Protein AF-A0A9W6BHJ7-F1 (afdb_monomer_lite)

pLDDT: mean 90.63, std 9.08, range [54.38, 98.56]

InterPro domains:
  IPR001965 Zinc finger, PHD-type [SM00249] (1-34)
  IPR011011 Zinc finger, FYVE/PHD-type [SSF57903] (1-38)
  IPR013083 Zinc finger, RING/FYVE/PHD-type [G3DSA:3.30.40.10] (1-48)
  IPR019787 Zinc finger, PHD-finger [PF00628] (1-33)

Sequence (133 aa):
MLLCDACGTGWHLQCLSPPLSAVPPGQWVCPECVKLRREAPVGPEMALPKAAPVLFPNAATRRRDEQAAALDGVRVKRVLYTGQGRQRAKSVVWGTVRYRGALARPHYFLVEWDEGSAEPMGITAVNRLLVTG

Structure (mmCIF, N/CA/C/O backbone):
data_AF-A0A9W6BHJ7-F1
#
_entry.id   AF-A0A9W6BHJ7-F1
#
loop_
_atom_site.group_PDB
_atom_site.id
_atom_site.type_symbol
_atom_site.label_atom_id
_atom_site.label_alt_id
_atom_site.label_comp_id
_atom_site.label_asym_id
_atom_site.label_entity_id
_atom_site.label_seq_id
_atom_site.pdbx_PDB_ins_code
_atom_site.Cartn_x
_atom_site.Cartn_y
_atom_site.Cartn_z
_atom_site.occupancy
_atom_site.B_iso_or_equiv
_atom_site.auth_seq_id
_atom_site.auth_comp_id
_atom_site.auth_asym_id
_atom_site.auth_atom_id
_atom_site.pdbx_PDB_model_num
ATOM 1 N N . MET A 1 1 ? 24.895 7.522 -37.960 1.00 79.19 1 MET A N 1
ATOM 2 C CA . MET A 1 1 ? 23.961 8.658 -37.816 1.00 79.19 1 MET A CA 1
ATOM 3 C C . MET A 1 1 ? 23.882 8.984 -36.332 1.00 79.19 1 MET A C 1
ATOM 5 O O . MET A 1 1 ? 23.790 8.053 -35.545 1.00 79.19 1 MET A O 1
ATOM 9 N N . LEU A 1 2 ? 24.028 10.252 -35.963 1.00 92.69 2 LEU A N 1
ATOM 10 C CA . LEU A 1 2 ? 24.047 10.793 -34.604 1.00 92.69 2 LEU A CA 1
ATOM 11 C C . LEU A 1 2 ? 22.764 11.602 -34.386 1.00 92.69 2 LEU A C 1
ATOM 13 O O . LEU A 1 2 ? 22.375 12.349 -35.281 1.00 92.69 2 LEU A O 1
ATOM 17 N N . LEU A 1 3 ? 22.102 11.447 -33.242 1.00 94.06 3 LEU A N 1
ATOM 18 C CA . LEU A 1 3 ? 20.880 12.187 -32.920 1.00 94.06 3 LEU A CA 1
ATOM 19 C C . LEU A 1 3 ? 21.206 13.351 -31.989 1.00 94.06 3 LEU A C 1
ATOM 21 O O . LEU A 1 3 ? 21.979 13.192 -31.053 1.00 94.06 3 LEU A O 1
ATOM 25 N N . CYS A 1 4 ? 20.616 14.514 -32.256 1.00 93.81 4 CYS A N 1
ATOM 26 C CA . CYS A 1 4 ? 20.683 15.655 -31.348 1.00 93.81 4 CYS A CA 1
ATOM 27 C C . CYS A 1 4 ? 19.795 15.408 -30.126 1.00 93.81 4 CYS A C 1
ATOM 29 O O . CYS A 1 4 ? 18.581 15.284 -30.285 1.00 93.81 4 CYS A O 1
ATOM 31 N N . ASP A 1 5 ? 20.358 15.444 -28.922 1.00 92.44 5 ASP A N 1
ATOM 32 C CA . ASP A 1 5 ? 19.594 15.218 -27.689 1.00 92.44 5 ASP A CA 1
ATOM 33 C C . ASP A 1 5 ? 18.593 16.348 -27.390 1.00 92.44 5 ASP A C 1
ATOM 35 O O . ASP A 1 5 ? 17.616 16.140 -26.681 1.00 92.44 5 ASP A O 1
ATOM 39 N N . ALA A 1 6 ? 18.777 17.537 -27.978 1.00 92.25 6 ALA A N 1
ATOM 40 C CA . ALA A 1 6 ? 17.878 18.679 -27.792 1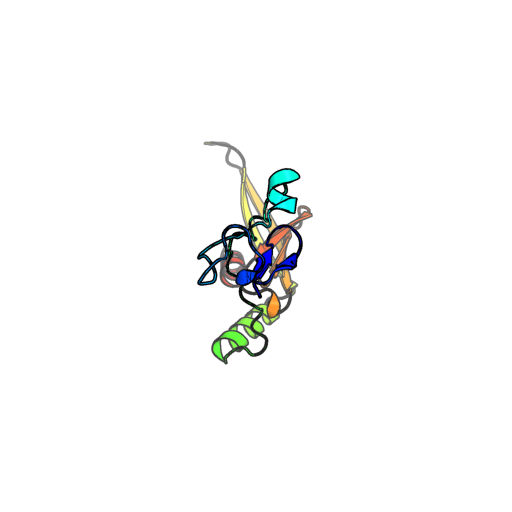.00 92.25 6 ALA A CA 1
ATOM 41 C C . ALA A 1 6 ? 16.681 18.716 -28.766 1.00 92.25 6 ALA A C 1
ATOM 43 O O . ALA A 1 6 ? 15.677 19.363 -28.477 1.00 92.25 6 ALA A O 1
ATOM 44 N N . CYS A 1 7 ? 16.772 18.096 -29.950 1.00 93.88 7 CYS A N 1
ATOM 45 C CA . CYS A 1 7 ? 15.716 18.198 -30.975 1.00 93.88 7 CYS A CA 1
ATOM 46 C C . CYS A 1 7 ? 15.419 16.909 -31.753 1.00 93.88 7 CYS A C 1
ATOM 48 O O . CYS A 1 7 ? 14.573 16.926 -32.644 1.00 93.88 7 CYS A O 1
ATOM 50 N N . GLY A 1 8 ? 16.137 15.817 -31.488 1.00 92.75 8 GLY A N 1
ATOM 51 C CA . GLY A 1 8 ? 15.963 14.524 -32.153 1.00 92.75 8 GLY A CA 1
ATOM 52 C C . GLY A 1 8 ? 16.379 14.479 -33.628 1.00 92.75 8 GLY A C 1
ATOM 53 O O . GLY A 1 8 ? 16.269 13.430 -34.257 1.00 92.75 8 GLY A O 1
ATOM 54 N N . THR A 1 9 ? 16.867 15.583 -34.211 1.00 94.38 9 THR A N 1
ATOM 55 C CA . THR A 1 9 ? 17.307 15.607 -35.617 1.00 94.38 9 THR A CA 1
ATOM 56 C C . THR A 1 9 ? 18.554 14.748 -35.797 1.00 94.38 9 THR A C 1
ATOM 58 O O . THR A 1 9 ? 19.494 14.841 -35.005 1.00 94.38 9 THR A O 1
ATOM 61 N N . GLY A 1 10 ? 18.575 13.941 -36.857 1.00 94.25 10 GLY A N 1
ATOM 62 C CA . GLY A 1 10 ? 19.702 13.078 -37.182 1.00 94.25 10 GLY A CA 1
ATOM 63 C C . GLY A 1 10 ? 20.743 13.724 -38.092 1.00 94.25 10 GLY A C 1
ATOM 64 O O . GLY A 1 10 ? 20.411 14.433 -39.036 1.00 94.25 10 GLY A O 1
ATOM 65 N N . TRP A 1 11 ? 22.009 13.436 -37.810 1.00 94.44 11 TRP A N 1
ATOM 66 C CA . TRP A 1 11 ? 23.179 13.969 -38.499 1.00 94.44 11 TRP A CA 1
ATOM 67 C C . TRP A 1 11 ? 24.129 12.834 -38.886 1.00 94.44 11 TRP A C 1
ATOM 69 O O . TRP A 1 11 ? 24.371 11.906 -38.112 1.00 94.44 11 TRP A O 1
ATOM 79 N N . HIS A 1 12 ? 24.709 12.878 -40.081 1.00 95.38 12 HIS A N 1
ATOM 80 C CA . HIS A 1 12 ? 25.838 12.004 -40.398 1.00 95.38 12 HIS A CA 1
ATOM 81 C C . HIS A 1 12 ? 27.110 12.568 -39.763 1.00 95.38 12 HIS A C 1
ATOM 83 O O . HIS A 1 12 ? 27.358 13.766 -39.846 1.00 95.38 12 HIS A O 1
ATOM 89 N N . LEU A 1 13 ? 27.942 11.699 -39.187 1.00 92.88 13 LEU A N 1
ATOM 90 C CA . LEU A 1 13 ? 29.212 12.085 -38.560 1.00 92.88 13 LEU A CA 1
ATOM 91 C C . LEU A 1 13 ? 30.137 12.827 -39.545 1.00 92.88 13 LEU A C 1
ATOM 93 O O . LEU A 1 13 ? 30.785 13.800 -39.177 1.00 92.88 13 LEU A O 1
ATOM 97 N N . GLN A 1 14 ? 30.132 12.403 -40.813 1.00 94.25 14 GLN A N 1
ATOM 98 C CA . GLN A 1 14 ? 30.940 12.981 -41.892 1.00 94.25 14 GLN A CA 1
ATOM 99 C C . GLN A 1 14 ? 30.421 14.330 -42.412 1.00 94.25 14 GLN A C 1
ATOM 101 O O . GLN A 1 14 ? 31.184 15.078 -43.010 1.00 94.25 14 GLN A O 1
ATOM 106 N N . CYS A 1 15 ? 29.139 14.645 -42.198 1.00 93.06 15 CYS A N 1
ATOM 107 C CA . CYS A 1 15 ? 28.540 15.913 -42.628 1.00 93.06 15 CYS A CA 1
ATOM 108 C C . CYS A 1 15 ? 28.716 17.034 -41.590 1.00 93.06 15 CYS A C 1
ATOM 110 O O . CYS A 1 15 ? 28.277 18.158 -41.825 1.00 93.06 15 CYS A O 1
ATOM 112 N N . LEU A 1 16 ? 29.308 16.733 -40.431 1.00 91.12 16 LEU A N 1
ATOM 113 C CA . LEU A 1 16 ? 29.639 17.724 -39.412 1.00 91.12 16 LEU A CA 1
ATOM 114 C C . LEU A 1 16 ? 30.905 18.494 -39.808 1.00 91.12 16 LEU A C 1
ATOM 116 O O . LEU A 1 16 ? 31.731 18.003 -40.572 1.00 91.12 16 LEU A O 1
ATOM 120 N N . SER A 1 17 ? 31.060 19.706 -39.276 1.00 88.88 17 SER A N 1
ATOM 121 C CA . SER A 1 17 ? 32.253 20.533 -39.467 1.00 88.88 17 SER A CA 1
ATOM 122 C C . SER A 1 17 ? 32.817 20.928 -38.098 1.00 88.88 17 SER A C 1
ATOM 124 O O . SER A 1 17 ? 32.228 21.796 -37.447 1.00 88.88 17 SER A O 1
ATOM 126 N N . PRO A 1 18 ? 33.930 20.323 -37.644 1.00 91.00 18 PRO A N 1
ATOM 127 C CA . PRO A 1 18 ? 34.700 19.275 -38.324 1.00 91.00 18 PRO A CA 1
ATOM 128 C C . PRO A 1 18 ? 33.966 17.914 -38.374 1.00 91.00 18 PRO A C 1
ATOM 130 O O . PRO A 1 18 ? 33.130 17.644 -37.504 1.00 91.00 18 PRO A O 1
ATOM 133 N N . PRO A 1 19 ? 34.281 17.042 -39.353 1.00 92.50 19 PRO A N 1
ATOM 134 C CA . PRO A 1 19 ? 33.754 15.680 -39.397 1.00 92.50 19 PRO A CA 1
ATOM 135 C C . PRO A 1 19 ? 34.163 14.879 -38.159 1.00 92.50 19 PRO A C 1
ATOM 137 O O . PRO A 1 19 ? 35.314 14.938 -37.724 1.00 92.50 19 PRO A O 1
ATOM 140 N N . LEU A 1 20 ? 33.238 14.092 -37.609 1.00 92.31 20 LEU A N 1
ATOM 141 C CA . LEU A 1 20 ? 33.519 13.202 -36.482 1.00 92.31 20 LEU A CA 1
ATOM 142 C C . LEU A 1 20 ? 33.906 11.802 -36.974 1.00 92.31 20 LEU A C 1
ATOM 144 O O . LEU A 1 20 ? 33.293 11.260 -37.893 1.00 92.31 20 LEU A O 1
ATOM 148 N N . SER A 1 21 ? 34.901 11.191 -36.330 1.00 92.88 21 SER A N 1
ATOM 149 C CA . SER A 1 21 ? 35.334 9.813 -36.610 1.00 92.88 21 SER A CA 1
ATOM 150 C C . SER A 1 21 ? 34.526 8.758 -35.846 1.00 92.88 21 SER A C 1
ATOM 152 O O . SER A 1 21 ? 34.450 7.612 -36.280 1.00 92.88 21 SER A O 1
ATOM 154 N N . ALA A 1 22 ? 33.900 9.140 -34.730 1.00 92.69 22 ALA A N 1
ATOM 155 C CA . ALA A 1 22 ? 33.079 8.274 -33.890 1.00 92.69 22 ALA A CA 1
ATOM 156 C C . ALA A 1 22 ? 31.980 9.078 -33.174 1.00 92.69 22 ALA A C 1
ATOM 158 O O . ALA A 1 22 ? 32.018 10.309 -33.132 1.00 92.69 22 ALA A O 1
ATOM 159 N N . VAL A 1 23 ? 30.995 8.374 -32.610 1.00 91.50 23 VAL A N 1
ATOM 160 C CA . VAL A 1 23 ? 29.957 8.976 -31.758 1.00 91.50 23 VAL A CA 1
ATOM 161 C C . VAL A 1 23 ? 30.601 9.476 -30.454 1.00 91.50 23 VAL A C 1
ATOM 163 O O . VAL A 1 23 ? 31.284 8.686 -29.799 1.00 91.50 23 VAL A O 1
ATOM 166 N N . PRO A 1 24 ? 30.421 10.756 -30.068 1.00 89.50 24 PRO A N 1
ATOM 167 C CA . PRO A 1 24 ? 30.974 11.279 -28.821 1.00 89.50 24 PRO A CA 1
ATOM 168 C C . PRO A 1 24 ? 30.274 10.654 -27.600 1.00 89.50 24 PRO A C 1
ATOM 170 O O . PRO A 1 24 ? 29.083 10.350 -27.675 1.00 89.50 24 PRO A O 1
ATOM 173 N N . PRO A 1 25 ? 30.982 10.454 -26.474 1.00 86.06 25 PRO A N 1
ATOM 174 C CA . PRO A 1 25 ? 30.356 10.009 -25.235 1.00 86.06 25 PRO A CA 1
ATOM 175 C C . PRO A 1 25 ? 29.511 11.130 -24.615 1.00 86.06 25 PRO A C 1
ATOM 177 O O . PRO A 1 25 ? 29.857 12.307 -24.710 1.00 86.06 25 PRO A O 1
ATOM 180 N N . GLY A 1 26 ? 28.447 10.754 -23.907 1.00 87.00 26 GLY A N 1
ATOM 181 C CA . GLY A 1 26 ? 27.565 11.704 -23.228 1.00 87.00 26 GLY A CA 1
ATOM 182 C C . GLY A 1 26 ? 26.564 12.375 -24.167 1.00 87.00 26 GLY A C 1
ATOM 183 O O . GLY A 1 26 ? 26.231 11.833 -25.219 1.00 87.00 26 GLY A O 1
ATOM 184 N N . GLN A 1 27 ? 26.054 13.534 -23.745 1.00 89.62 27 GLN A N 1
ATOM 185 C CA . GLN A 1 27 ? 25.063 14.281 -24.514 1.00 89.62 27 GLN A CA 1
ATOM 186 C C . GLN A 1 27 ? 25.708 15.026 -25.686 1.00 89.62 27 GLN A C 1
ATOM 188 O O . GLN A 1 27 ? 26.771 15.636 -25.548 1.00 89.62 27 GLN A O 1
ATOM 193 N N . TRP A 1 28 ? 25.026 15.034 -26.826 1.00 92.50 28 TRP A N 1
ATOM 194 C CA . TRP A 1 28 ? 25.417 15.773 -28.014 1.00 92.50 28 TRP A CA 1
ATOM 195 C C . TRP A 1 28 ? 24.281 16.657 -28.532 1.00 92.50 28 TRP A C 1
ATOM 197 O O . TRP A 1 28 ? 23.139 16.235 -28.714 1.00 92.50 28 TRP A O 1
ATOM 207 N N . VAL A 1 29 ? 24.622 17.910 -28.830 1.00 93.75 29 VAL A N 1
ATOM 208 C CA . VAL A 1 29 ? 23.694 18.927 -29.329 1.00 93.75 29 VAL A CA 1
ATOM 209 C C . VAL A 1 29 ? 24.171 19.403 -30.699 1.00 93.75 29 VAL A C 1
ATOM 211 O O . VAL A 1 29 ? 25.342 19.734 -30.880 1.00 93.75 29 VAL A O 1
ATOM 214 N N . CYS A 1 30 ? 23.270 19.435 -31.684 1.00 94.06 30 CYS A N 1
ATOM 215 C CA . CYS A 1 30 ? 23.628 19.810 -33.050 1.00 94.06 30 CYS A CA 1
ATOM 216 C C . CYS A 1 30 ? 24.004 21.299 -33.173 1.00 94.06 30 CYS A C 1
ATOM 218 O O . CYS A 1 30 ? 23.545 22.114 -32.366 1.00 94.06 30 CYS A O 1
ATOM 220 N N . PRO A 1 31 ? 24.765 21.695 -34.216 1.00 92.81 31 PRO A N 1
ATOM 221 C CA . PRO A 1 31 ? 25.197 23.084 -34.402 1.00 92.81 31 PRO A CA 1
ATOM 222 C C . PRO A 1 31 ? 24.047 24.100 -34.408 1.00 92.81 31 PRO A C 1
ATOM 224 O O . PRO A 1 31 ? 24.192 25.200 -33.883 1.00 92.81 31 PRO A O 1
ATOM 227 N N . GLU A 1 32 ? 22.888 23.725 -34.956 1.00 94.12 32 GLU A N 1
ATOM 228 C CA . GLU A 1 32 ? 21.692 24.575 -34.953 1.00 94.12 32 GLU A CA 1
ATOM 229 C C . GLU A 1 32 ? 21.126 24.770 -33.541 1.00 94.12 32 GLU A C 1
ATOM 231 O O . GLU A 1 32 ? 20.818 25.892 -33.145 1.00 94.12 32 GLU A O 1
ATOM 236 N N . CYS A 1 33 ? 21.053 23.710 -32.733 1.00 94.56 33 CYS A N 1
ATOM 237 C CA . CYS A 1 33 ? 20.634 23.830 -31.339 1.00 94.56 33 CYS A CA 1
ATOM 238 C C . CYS A 1 33 ? 21.647 24.616 -30.494 1.00 94.56 33 CYS A C 1
ATOM 240 O O . CYS A 1 33 ? 21.219 25.392 -29.645 1.00 94.56 33 CYS A O 1
ATOM 242 N N . VAL A 1 34 ? 22.954 24.504 -30.764 1.00 91.88 34 VAL A N 1
ATOM 243 C CA . VAL A 1 34 ? 23.983 25.333 -30.106 1.00 91.88 34 VAL A CA 1
ATOM 244 C C . VAL A 1 34 ? 23.771 26.820 -30.419 1.00 91.88 34 VAL A C 1
ATOM 246 O O . VAL A 1 34 ? 23.742 27.636 -29.498 1.00 91.88 34 VAL A O 1
ATOM 249 N N . LYS A 1 35 ? 23.546 27.184 -31.692 1.00 93.88 35 LYS A N 1
ATOM 250 C CA . LYS A 1 35 ? 23.235 28.573 -32.097 1.00 93.88 35 LYS A CA 1
ATOM 251 C C . LYS A 1 35 ? 21.966 29.098 -31.426 1.00 93.88 35 LYS A C 1
ATOM 253 O O . LYS A 1 35 ? 21.929 30.239 -30.976 1.00 93.88 35 LYS A O 1
ATOM 258 N N . LEU A 1 36 ? 20.939 28.253 -31.352 1.00 94.12 36 LEU A N 1
ATOM 259 C CA . LEU A 1 36 ? 19.644 28.575 -30.751 1.00 94.12 36 LEU A CA 1
ATOM 260 C C . LEU A 1 36 ? 19.628 28.445 -29.219 1.00 94.12 36 LEU A C 1
ATOM 262 O O . LEU A 1 36 ? 18.569 28.635 -28.625 1.00 94.12 36 LEU A O 1
ATOM 266 N N . ARG A 1 37 ? 20.762 28.112 -28.583 1.00 91.06 37 ARG A N 1
ATOM 267 C CA . ARG A 1 37 ? 20.882 27.846 -27.137 1.00 91.06 37 ARG A CA 1
ATOM 268 C C . ARG A 1 37 ? 19.825 26.867 -26.611 1.00 91.06 37 ARG A C 1
ATOM 270 O O . ARG A 1 37 ? 19.240 27.069 -25.553 1.00 91.06 37 ARG A O 1
ATOM 277 N N . ARG A 1 38 ? 19.562 25.808 -27.375 1.00 90.75 38 ARG A N 1
ATOM 278 C CA . ARG A 1 38 ? 18.710 24.697 -26.947 1.00 90.75 38 ARG A CA 1
ATOM 279 C C . ARG A 1 38 ? 19.563 23.681 -26.210 1.00 90.75 38 ARG A C 1
ATOM 281 O O . ARG A 1 38 ? 20.531 23.168 -26.766 1.00 90.75 38 ARG A O 1
ATOM 288 N N . GLU A 1 39 ? 19.174 23.382 -24.984 1.00 85.38 39 GLU A N 1
ATOM 289 C CA . GLU A 1 39 ? 19.834 22.386 -24.151 1.00 85.38 39 GLU A CA 1
ATOM 290 C C . GLU A 1 39 ? 19.179 21.018 -24.348 1.00 85.38 39 GLU A C 1
ATOM 292 O O . GLU A 1 39 ? 17.985 20.915 -24.648 1.00 85.38 39 GLU A O 1
ATOM 297 N N . ALA A 1 40 ? 19.972 19.959 -24.204 1.00 80.38 40 ALA A N 1
ATOM 298 C CA . ALA A 1 40 ? 19.418 18.623 -24.074 1.00 80.38 40 ALA A CA 1
ATOM 299 C C . ALA A 1 40 ? 18.605 18.568 -22.770 1.00 80.38 40 ALA A C 1
ATOM 301 O O . ALA A 1 40 ? 19.081 19.068 -21.746 1.00 80.38 40 ALA A O 1
ATOM 302 N N . PRO A 1 41 ? 17.401 17.973 -22.763 1.00 78.06 41 PRO A N 1
ATOM 303 C CA . PRO A 1 41 ? 16.700 17.749 -21.516 1.00 78.06 41 PRO A CA 1
ATOM 304 C C . PRO A 1 41 ? 17.602 16.906 -20.614 1.00 78.06 41 PRO A C 1
ATOM 306 O O . PRO A 1 41 ? 18.115 15.859 -21.021 1.00 78.06 41 PRO A O 1
ATOM 309 N N . VAL A 1 42 ? 17.808 17.364 -19.380 1.00 74.69 42 VAL A N 1
ATOM 310 C CA . VAL A 1 42 ? 18.367 16.505 -18.341 1.00 74.69 42 VAL A CA 1
ATOM 311 C C . VAL A 1 42 ? 17.340 15.397 -18.171 1.00 74.69 42 VAL A C 1
ATOM 313 O O . VAL A 1 42 ? 16.211 15.654 -17.745 1.00 74.69 42 VAL A O 1
ATOM 316 N N . GLY A 1 43 ? 17.685 14.188 -18.625 1.00 65.94 43 GLY A N 1
ATOM 317 C CA . GLY A 1 43 ? 16.821 13.029 -18.445 1.00 65.94 43 GLY A CA 1
ATOM 318 C C . GLY A 1 43 ? 16.421 12.941 -16.973 1.00 65.94 43 GLY A C 1
ATOM 319 O O . GLY A 1 43 ? 17.200 13.385 -16.122 1.00 65.94 43 GLY A O 1
ATOM 320 N N . PRO A 1 44 ? 15.220 12.424 -16.653 1.00 68.31 44 PRO A N 1
ATOM 321 C CA . PRO A 1 44 ? 14.858 12.240 -15.260 1.00 68.31 44 PRO A CA 1
ATOM 322 C C . PRO A 1 44 ? 16.013 11.512 -14.582 1.00 68.31 44 PRO A C 1
ATOM 324 O O . PRO A 1 44 ? 16.500 10.504 -15.107 1.00 68.31 44 PRO A O 1
ATOM 327 N N . GLU A 1 45 ? 16.480 12.066 -13.459 1.00 66.12 45 GLU A N 1
ATOM 328 C CA . GLU A 1 45 ? 17.376 11.353 -12.558 1.00 66.12 45 GLU A CA 1
ATOM 329 C C . GLU A 1 45 ? 16.834 9.932 -12.458 1.00 66.12 45 GLU A C 1
ATOM 331 O O . GLU A 1 45 ? 15.619 9.762 -12.314 1.00 66.12 45 GLU A O 1
ATOM 336 N N . MET A 1 46 ? 17.697 8.937 -12.675 1.00 59.81 46 MET A N 1
ATOM 337 C CA . MET A 1 46 ? 17.317 7.536 -12.832 1.00 59.81 46 MET A CA 1
ATOM 338 C C . MET A 1 46 ? 16.814 6.991 -11.489 1.00 59.81 46 MET A C 1
ATOM 340 O O . MET A 1 46 ? 17.454 6.174 -10.833 1.00 59.81 46 MET A O 1
ATOM 344 N N . ALA A 1 47 ? 15.669 7.496 -11.042 1.00 67.75 47 ALA A N 1
ATOM 345 C CA . ALA A 1 47 ? 14.955 7.050 -9.880 1.00 67.75 47 ALA A CA 1
ATOM 346 C C . ALA A 1 47 ? 14.525 5.630 -10.199 1.00 67.75 47 ALA A C 1
ATOM 348 O O . ALA A 1 47 ? 13.863 5.385 -11.215 1.00 67.75 47 ALA A O 1
ATOM 349 N N . LEU A 1 48 ? 14.924 4.687 -9.343 1.00 62.44 48 LEU A N 1
ATOM 350 C CA . LEU A 1 48 ? 14.417 3.333 -9.461 1.00 62.44 48 LEU A CA 1
ATOM 351 C C . LEU A 1 48 ? 12.887 3.417 -9.540 1.00 62.44 48 LEU A C 1
ATOM 353 O O . LEU A 1 48 ? 12.271 4.073 -8.687 1.00 62.44 48 LEU A O 1
ATOM 357 N N . PRO A 1 49 ? 12.259 2.782 -10.545 1.00 71.12 49 PRO A N 1
ATOM 358 C CA . PRO A 1 49 ? 10.812 2.722 -10.582 1.00 71.12 49 PRO A CA 1
ATOM 359 C C . PRO A 1 49 ? 10.333 2.126 -9.259 1.00 71.12 49 PRO A C 1
ATOM 361 O O . PRO A 1 49 ? 10.930 1.174 -8.743 1.00 71.12 49 PRO A O 1
ATOM 364 N N . LYS A 1 50 ? 9.261 2.697 -8.689 1.00 71.38 50 LYS A N 1
ATOM 365 C CA . LYS A 1 50 ? 8.596 2.091 -7.529 1.00 71.38 50 LYS A CA 1
ATOM 366 C C . LYS A 1 50 ? 8.360 0.622 -7.867 1.00 71.38 50 LYS A C 1
ATOM 368 O O . LYS A 1 50 ? 7.828 0.333 -8.939 1.00 71.38 50 LYS A O 1
ATOM 373 N N . ALA A 1 51 ? 8.805 -0.276 -6.987 1.00 76.12 51 ALA A N 1
ATOM 374 C CA . ALA A 1 51 ? 8.716 -1.709 -7.232 1.00 76.12 51 ALA A CA 1
ATOM 375 C C . ALA A 1 51 ? 7.295 -2.065 -7.685 1.00 76.12 51 ALA A C 1
ATOM 377 O O . ALA A 1 51 ? 6.317 -1.676 -7.039 1.00 76.12 51 ALA A O 1
ATOM 378 N N . ALA A 1 52 ? 7.194 -2.753 -8.822 1.00 78.62 52 ALA A N 1
ATOM 379 C CA . ALA A 1 52 ? 5.905 -3.127 -9.375 1.00 78.62 52 ALA A CA 1
ATOM 380 C C . ALA A 1 52 ? 5.115 -3.969 -8.353 1.00 78.62 52 ALA A C 1
ATOM 382 O O . ALA A 1 52 ? 5.714 -4.752 -7.604 1.00 78.62 52 ALA A O 1
ATOM 383 N N . PRO A 1 53 ? 3.777 -3.849 -8.310 1.00 81.31 53 PRO A N 1
ATOM 384 C CA . PRO A 1 53 ? 2.961 -4.693 -7.450 1.00 81.31 53 PRO A CA 1
ATOM 385 C C . PRO A 1 53 ? 3.198 -6.182 -7.741 1.00 81.31 53 PRO A C 1
ATOM 387 O O . PRO A 1 53 ? 3.141 -6.623 -8.888 1.00 81.31 53 PRO A O 1
ATOM 390 N N . VAL A 1 54 ? 3.430 -6.981 -6.697 1.00 87.25 54 VAL A N 1
ATOM 391 C CA . VAL A 1 54 ? 3.616 -8.435 -6.836 1.00 87.25 54 VAL A CA 1
ATOM 392 C C . VAL A 1 54 ? 2.261 -9.105 -7.085 1.00 87.25 54 VAL A C 1
ATOM 394 O O . VAL A 1 54 ? 1.532 -9.400 -6.135 1.00 87.25 54 VAL A O 1
ATOM 397 N N . LEU A 1 55 ? 1.914 -9.336 -8.353 1.00 89.25 55 LEU A N 1
ATOM 398 C CA . LEU A 1 55 ? 0.636 -9.950 -8.751 1.00 89.25 55 LEU A CA 1
ATOM 399 C C . LEU A 1 55 ? 0.534 -11.428 -8.352 1.00 89.25 55 LEU A C 1
ATOM 401 O O . LEU A 1 55 ? -0.535 -11.892 -7.969 1.00 89.25 55 LEU A O 1
ATOM 405 N N . PHE A 1 56 ? 1.659 -12.147 -8.384 1.00 92.88 56 PHE A N 1
ATOM 406 C CA . PHE A 1 56 ? 1.745 -13.570 -8.049 1.00 92.88 56 PHE A CA 1
ATOM 407 C C . PHE A 1 56 ? 2.574 -13.767 -6.769 1.00 92.88 56 PHE A C 1
ATOM 409 O O . PHE A 1 56 ? 3.774 -14.039 -6.834 1.00 92.88 56 PHE A O 1
ATOM 416 N N . PRO A 1 57 ? 1.977 -13.572 -5.579 1.00 92.56 57 PRO A N 1
ATOM 417 C CA . PRO A 1 57 ? 2.680 -13.722 -4.311 1.00 92.56 57 PRO A CA 1
ATOM 418 C C . PRO A 1 57 ? 3.086 -15.172 -4.044 1.00 92.56 57 PRO A C 1
ATOM 420 O O . PRO A 1 57 ? 2.365 -16.110 -4.383 1.00 92.56 57 PRO A O 1
ATOM 423 N N . ASN A 1 58 ? 4.207 -15.359 -3.344 1.00 96.31 58 ASN A N 1
ATOM 424 C CA . ASN A 1 58 ? 4.572 -16.657 -2.773 1.00 96.31 58 ASN A CA 1
ATOM 425 C C . ASN A 1 58 ? 3.616 -17.067 -1.631 1.00 96.31 58 ASN A C 1
ATOM 427 O O . ASN A 1 58 ? 2.808 -16.269 -1.154 1.00 96.31 58 ASN A O 1
ATOM 431 N N . ALA A 1 59 ? 3.727 -18.313 -1.158 1.00 97.50 59 ALA A N 1
ATOM 432 C CA . ALA A 1 59 ? 2.845 -18.848 -0.116 1.00 97.50 59 ALA A CA 1
ATOM 433 C C . ALA A 1 59 ? 2.867 -18.028 1.188 1.00 97.50 59 ALA A C 1
ATOM 435 O O . ALA A 1 59 ? 1.817 -17.775 1.769 1.00 97.50 59 ALA A O 1
ATOM 436 N N . ALA A 1 60 ? 4.043 -17.567 1.628 1.00 96.56 60 ALA A N 1
ATOM 437 C CA . ALA A 1 60 ? 4.165 -16.742 2.831 1.00 96.56 60 ALA A CA 1
ATOM 438 C C . ALA A 1 60 ? 3.444 -15.392 2.689 1.00 96.56 60 ALA A C 1
ATOM 440 O O . ALA A 1 60 ? 2.840 -14.905 3.641 1.00 96.56 60 ALA A O 1
ATOM 441 N N . THR A 1 61 ? 3.486 -14.791 1.499 1.00 95.69 61 THR A N 1
ATOM 442 C CA . THR A 1 61 ? 2.794 -13.528 1.229 1.00 95.69 61 THR A CA 1
ATOM 443 C C . THR A 1 61 ? 1.288 -13.736 1.140 1.00 95.69 61 THR A C 1
ATOM 445 O O . THR A 1 61 ? 0.575 -12.981 1.784 1.00 95.69 61 THR A O 1
ATOM 448 N N . ARG A 1 62 ? 0.813 -14.809 0.491 1.00 96.31 62 ARG A N 1
ATOM 449 C CA . ARG A 1 62 ? -0.620 -15.162 0.481 1.00 96.31 62 ARG A CA 1
ATOM 450 C C . ARG A 1 62 ? -1.190 -15.330 1.888 1.00 96.31 62 ARG A C 1
ATOM 452 O O . ARG A 1 62 ? -2.213 -14.738 2.193 1.00 96.31 62 ARG A O 1
ATOM 459 N N . ARG A 1 63 ? -0.473 -16.026 2.778 1.00 96.81 63 ARG A N 1
ATOM 460 C CA . ARG A 1 63 ? -0.876 -16.162 4.191 1.00 96.81 63 ARG A CA 1
ATOM 461 C C . ARG A 1 63 ? -1.003 -14.811 4.900 1.00 96.81 63 ARG A C 1
ATOM 463 O O . ARG A 1 63 ? -1.905 -14.626 5.707 1.00 96.81 63 ARG A O 1
ATOM 470 N N . ARG A 1 64 ? -0.106 -13.859 4.611 1.00 96.31 64 ARG A N 1
ATOM 471 C CA . ARG A 1 64 ? -0.213 -12.491 5.147 1.00 96.31 64 ARG A CA 1
ATOM 472 C C . ARG A 1 64 ? -1.389 -11.731 4.541 1.00 96.31 64 ARG A C 1
ATOM 474 O O . ARG A 1 64 ? -2.059 -11.017 5.274 1.00 96.31 64 ARG A O 1
ATOM 481 N N . ASP A 1 65 ? -1.631 -11.880 3.242 1.00 96.94 65 ASP A N 1
ATOM 482 C CA . ASP A 1 65 ? -2.760 -11.252 2.554 1.00 96.94 65 ASP A CA 1
ATOM 483 C C . ASP A 1 65 ? -4.098 -11.756 3.141 1.00 96.94 65 ASP A C 1
ATOM 485 O O . ASP A 1 65 ? -4.975 -10.948 3.440 1.00 96.94 65 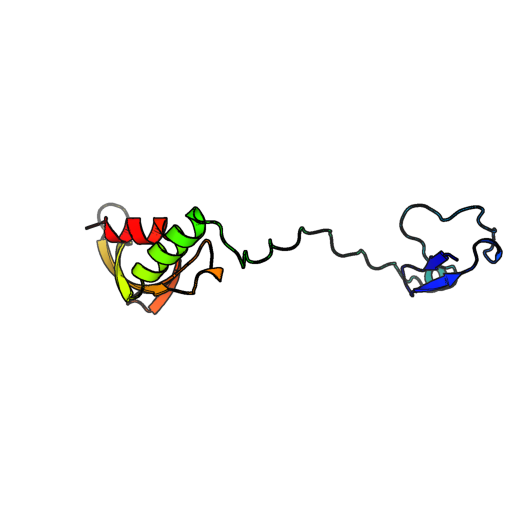ASP A O 1
ATOM 489 N N . GLU A 1 66 ? -4.217 -13.066 3.390 1.00 97.38 66 GLU A N 1
ATOM 490 C CA . GLU A 1 66 ? -5.360 -13.717 4.056 1.00 97.38 66 GLU A CA 1
ATOM 491 C C . GLU A 1 66 ? -5.518 -13.256 5.511 1.00 97.38 66 GLU A C 1
ATOM 493 O O . GLU A 1 66 ? -6.614 -12.881 5.925 1.00 97.38 66 GLU A O 1
ATOM 498 N N . GLN A 1 67 ? -4.420 -13.217 6.279 1.00 97.31 67 GLN A N 1
ATOM 499 C CA . GLN A 1 67 ? -4.426 -12.670 7.639 1.00 97.31 67 GLN A CA 1
ATOM 500 C C . GLN A 1 67 ? -4.911 -11.217 7.647 1.00 97.31 67 GLN A C 1
ATOM 502 O O . GLN A 1 67 ? -5.650 -10.826 8.546 1.00 97.31 67 GLN A O 1
ATOM 507 N N . ALA A 1 68 ? -4.494 -10.411 6.667 1.00 97.81 68 ALA A N 1
ATOM 508 C CA . ALA A 1 68 ? -4.936 -9.032 6.571 1.00 97.81 68 ALA A CA 1
ATOM 509 C C . ALA A 1 68 ? -6.431 -8.939 6.251 1.00 97.81 68 ALA A C 1
ATOM 511 O O . ALA A 1 68 ? -7.142 -8.201 6.923 1.00 97.81 68 ALA A O 1
ATOM 512 N N . ALA A 1 69 ? -6.917 -9.712 5.278 1.00 98.00 69 ALA A N 1
ATOM 513 C CA . ALA A 1 69 ? -8.335 -9.738 4.929 1.00 98.00 69 ALA A CA 1
ATOM 514 C C . ALA A 1 69 ? -9.220 -10.138 6.125 1.00 98.00 69 ALA A C 1
ATOM 516 O O . ALA A 1 69 ? -10.278 -9.552 6.326 1.00 98.00 69 ALA A O 1
ATOM 517 N N . ALA A 1 70 ? -8.759 -11.071 6.965 1.00 97.81 70 ALA A N 1
ATOM 518 C CA . ALA A 1 70 ? -9.477 -11.503 8.165 1.00 97.81 70 ALA A CA 1
ATOM 519 C C . ALA A 1 70 ? -9.608 -10.420 9.258 1.00 97.81 70 ALA A C 1
ATOM 521 O O . ALA A 1 70 ? -10.397 -10.586 10.184 1.00 97.81 70 ALA A O 1
ATOM 522 N N . LEU A 1 71 ? -8.837 -9.330 9.176 1.00 97.81 71 LEU A N 1
ATOM 523 C CA . LEU A 1 71 ? -8.910 -8.198 10.108 1.00 97.81 71 LEU A CA 1
ATOM 524 C C . LEU A 1 71 ? -9.858 -7.085 9.631 1.00 97.81 71 LEU A C 1
ATOM 526 O O . LEU A 1 71 ? -10.004 -6.082 10.332 1.00 97.81 71 LEU A O 1
ATOM 530 N N . ASP A 1 72 ? -10.487 -7.223 8.459 1.00 98.38 72 ASP A N 1
ATOM 531 C CA . ASP A 1 72 ? -11.443 -6.231 7.966 1.00 98.38 72 ASP A CA 1
ATOM 532 C 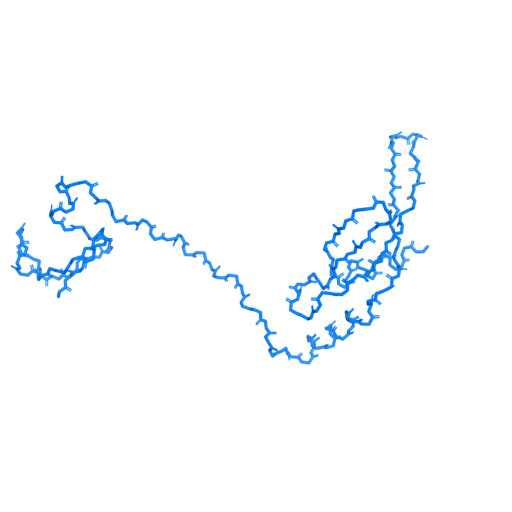C . ASP A 1 72 ? -12.654 -6.089 8.899 1.00 98.38 72 ASP A C 1
ATOM 534 O O . ASP A 1 72 ? -13.192 -7.067 9.417 1.00 98.38 72 ASP A O 1
ATOM 538 N N . GLY A 1 73 ? -13.068 -4.848 9.147 1.00 97.75 73 GLY A N 1
ATOM 539 C CA . GLY A 1 73 ? -14.188 -4.514 10.025 1.00 97.75 73 GLY A CA 1
ATOM 540 C C . GLY A 1 73 ? -13.902 -4.641 11.525 1.00 97.75 73 GLY A C 1
ATOM 541 O O . GLY A 1 73 ? -14.740 -4.244 12.337 1.00 97.75 73 GLY A O 1
ATOM 542 N N . VAL A 1 74 ? -12.729 -5.139 11.926 1.00 97.75 74 VAL A N 1
ATOM 543 C CA . VAL A 1 74 ? -12.357 -5.239 13.342 1.00 97.75 74 VAL A CA 1
ATOM 544 C C . VAL A 1 74 ? -12.226 -3.841 13.954 1.00 97.75 74 VAL A C 1
ATOM 546 O O . VAL A 1 74 ? -11.661 -2.925 13.350 1.00 97.75 74 VAL A O 1
ATOM 549 N N . ARG A 1 75 ? -12.722 -3.677 15.188 1.00 97.56 75 ARG A N 1
ATOM 550 C CA . ARG A 1 75 ? -12.536 -2.448 15.966 1.00 97.56 75 ARG A CA 1
ATOM 551 C C . ARG A 1 75 ? -11.227 -2.474 16.746 1.00 97.56 75 ARG A C 1
ATOM 553 O O . ARG A 1 75 ? -10.920 -3.438 17.441 1.00 97.56 75 ARG A O 1
ATOM 560 N N . VAL A 1 76 ? -10.492 -1.374 16.674 1.00 97.19 76 VAL A N 1
ATOM 561 C CA . VAL A 1 76 ? -9.235 -1.144 17.393 1.00 97.19 76 VAL A CA 1
ATOM 562 C C . VAL A 1 76 ? -9.352 0.085 18.283 1.00 97.19 76 VAL A C 1
ATOM 564 O O . VAL A 1 76 ? -10.163 0.969 18.013 1.00 97.19 76 VAL A O 1
ATOM 567 N N . LYS A 1 77 ? -8.533 0.170 19.334 1.00 95.44 77 LYS A N 1
ATOM 568 C CA . LYS A 1 77 ? -8.454 1.361 20.188 1.00 95.44 77 LYS A CA 1
ATOM 569 C C . LYS A 1 77 ? -7.028 1.885 20.279 1.00 95.44 77 LYS A C 1
ATOM 571 O O . LYS A 1 77 ? -6.084 1.104 20.388 1.00 95.44 77 LYS A O 1
ATOM 576 N N . ARG A 1 78 ? -6.878 3.209 20.293 1.00 94.38 78 ARG A N 1
ATOM 577 C CA . ARG A 1 78 ? -5.634 3.893 20.660 1.00 94.38 78 ARG A CA 1
ATOM 578 C C . ARG A 1 78 ? -5.838 4.721 21.916 1.00 94.38 78 ARG A C 1
ATOM 580 O O . ARG A 1 78 ? -6.887 5.329 22.114 1.00 94.38 78 ARG A O 1
ATOM 587 N N . VAL A 1 79 ? -4.819 4.739 22.765 1.00 92.06 79 VAL A N 1
ATOM 588 C CA . VAL A 1 79 ? -4.780 5.594 23.951 1.00 92.06 79 VAL A CA 1
ATOM 589 C C . VAL A 1 79 ? -3.981 6.839 23.606 1.00 92.06 79 VAL A C 1
ATOM 591 O O . VAL A 1 79 ? -2.807 6.743 23.249 1.00 92.06 79 VAL A O 1
ATOM 594 N N . LEU A 1 80 ? -4.609 7.998 23.742 1.00 88.12 80 LEU A N 1
ATOM 595 C CA . LEU A 1 80 ? -3.962 9.291 23.616 1.00 88.12 80 LEU A CA 1
ATOM 596 C C . LEU A 1 80 ? -3.775 9.894 25.005 1.00 88.12 80 LEU A C 1
ATOM 598 O O . LEU A 1 80 ? -4.559 9.666 25.929 1.00 88.12 80 LEU A O 1
ATOM 602 N N . TYR A 1 81 ? -2.708 10.667 25.147 1.00 87.88 81 TYR A N 1
ATOM 603 C CA . TYR A 1 81 ? -2.442 11.420 26.358 1.00 87.88 81 TYR A CA 1
ATOM 604 C C . TYR A 1 81 ? -2.336 12.893 25.997 1.00 87.88 81 TYR A C 1
ATOM 606 O O . TYR A 1 81 ? -1.414 13.279 25.280 1.00 87.88 81 TYR A O 1
ATOM 614 N N . THR A 1 82 ? -3.263 13.701 26.493 1.00 85.50 82 THR A N 1
ATOM 615 C CA . THR A 1 82 ? -3.310 15.144 26.247 1.00 85.50 82 THR A CA 1
ATOM 616 C C . THR A 1 82 ? -2.917 15.903 27.516 1.00 85.50 82 THR A C 1
ATOM 618 O O . THR A 1 82 ? -3.165 15.441 28.627 1.00 85.50 82 THR A O 1
ATOM 621 N N . GLY A 1 83 ? -2.259 17.055 27.371 1.00 84.44 83 GLY A N 1
ATOM 622 C CA . GLY A 1 83 ? -1.753 17.851 28.500 1.00 84.44 83 GLY A CA 1
ATOM 623 C C . GLY A 1 83 ? -0.324 17.499 28.945 1.00 84.44 83 GLY A C 1
ATOM 624 O O . GLY A 1 83 ? 0.297 16.562 28.441 1.00 84.44 83 GLY A O 1
ATOM 625 N N . GLN A 1 84 ? 0.219 18.281 29.884 1.00 78.69 84 GLN A N 1
ATOM 626 C CA . GLN A 1 84 ? 1.599 18.164 30.379 1.00 78.69 84 GLN A CA 1
ATOM 627 C C . GLN A 1 84 ? 1.657 17.947 31.900 1.00 78.69 84 GLN A C 1
ATOM 629 O O . GLN A 1 84 ? 0.814 18.426 32.659 1.00 78.69 84 GLN A O 1
ATOM 634 N N . GLY A 1 85 ? 2.686 17.225 32.359 1.00 77.50 85 GLY A N 1
ATOM 635 C CA . GLY A 1 85 ? 2.959 17.013 33.784 1.00 77.50 85 GLY A CA 1
ATOM 636 C C . GLY A 1 85 ? 1.804 16.333 34.528 1.00 77.50 85 GLY A C 1
ATOM 637 O O . GLY A 1 85 ? 1.322 15.279 34.119 1.00 77.50 85 GLY A O 1
ATOM 638 N N . ARG A 1 86 ? 1.357 16.939 35.636 1.00 75.44 86 ARG A N 1
ATOM 639 C CA . ARG A 1 86 ? 0.256 16.430 36.477 1.00 75.44 86 ARG A CA 1
ATOM 640 C C . ARG A 1 86 ? -1.130 16.524 35.821 1.00 75.44 86 ARG A C 1
ATOM 642 O O . ARG A 1 86 ? -2.044 15.861 36.291 1.00 75.44 86 ARG A O 1
ATOM 649 N N . GLN A 1 87 ? -1.289 17.299 34.744 1.00 78.31 87 GLN A N 1
ATOM 650 C CA . GLN A 1 87 ? -2.560 17.483 34.023 1.00 78.31 87 GLN A CA 1
ATOM 651 C C . GLN A 1 87 ? -2.675 16.583 32.780 1.00 78.31 87 GLN A C 1
ATOM 653 O O . GLN A 1 87 ? -3.352 16.924 31.814 1.00 78.31 87 GLN A O 1
ATOM 658 N N . ARG A 1 88 ? -1.983 15.437 32.768 1.00 81.31 88 ARG A N 1
ATOM 659 C CA . ARG A 1 88 ? -2.021 14.493 31.648 1.00 81.31 88 ARG A CA 1
ATOM 660 C C . ARG A 1 88 ? -3.338 13.710 31.665 1.00 81.31 88 ARG A C 1
ATOM 662 O O . ARG A 1 88 ? -3.492 12.766 32.437 1.00 81.31 88 ARG A O 1
ATOM 669 N N . ALA A 1 89 ? -4.279 14.093 30.813 1.00 85.44 89 ALA A N 1
ATOM 670 C CA . ALA A 1 89 ? -5.534 13.384 30.620 1.00 85.44 89 ALA A CA 1
ATOM 671 C C . ALA A 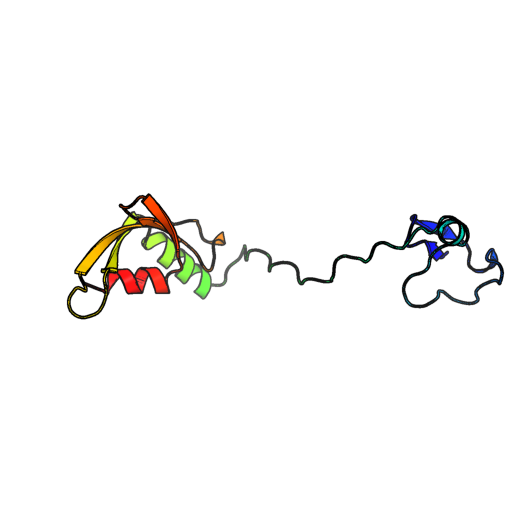1 89 ? -5.331 12.195 29.671 1.00 85.44 89 ALA A C 1
ATOM 673 O O . ALA A 1 89 ? -4.642 12.301 28.657 1.00 85.44 89 ALA A O 1
ATOM 674 N N . LYS A 1 90 ? -5.925 11.048 30.009 1.00 89.88 90 LYS A N 1
ATOM 675 C CA . LYS A 1 90 ? -5.949 9.850 29.163 1.00 89.88 90 LYS A CA 1
ATOM 676 C C . LYS A 1 90 ? -7.268 9.827 28.396 1.00 89.88 90 LYS A C 1
ATOM 678 O O . LYS A 1 90 ? -8.322 9.778 29.023 1.00 89.88 90 LYS A O 1
ATOM 683 N N . SER A 1 91 ? -7.215 9.806 27.070 1.00 89.12 91 SER A N 1
ATOM 684 C CA . SER A 1 91 ? -8.382 9.583 26.214 1.00 89.12 91 SER A CA 1
ATOM 685 C C . SER A 1 91 ? -8.212 8.299 25.406 1.00 89.12 91 SER A C 1
ATOM 687 O O . SER A 1 91 ? -7.100 7.890 25.070 1.00 89.12 91 SER A O 1
ATOM 689 N N . VAL A 1 92 ? -9.322 7.612 25.142 1.00 93.50 92 VAL A N 1
ATOM 690 C CA . VAL A 1 92 ? -9.351 6.402 24.317 1.00 93.50 92 VAL A CA 1
ATOM 691 C C . VAL A 1 92 ? -10.155 6.718 23.074 1.00 93.50 92 VAL A C 1
ATOM 693 O O . VAL A 1 92 ? -11.287 7.181 23.175 1.00 93.50 92 VAL A O 1
ATOM 696 N N . VAL A 1 93 ? -9.561 6.452 21.921 1.00 94.69 93 VAL A N 1
ATOM 697 C CA . VAL A 1 93 ? -10.188 6.651 20.620 1.00 94.69 93 VAL A CA 1
ATOM 698 C C . VAL A 1 93 ? -10.341 5.293 19.967 1.00 94.69 93 VAL A C 1
ATOM 700 O O . VAL A 1 93 ? -9.374 4.533 19.873 1.00 94.69 93 VAL A O 1
ATOM 703 N N . TRP A 1 94 ? -11.553 4.993 19.522 1.00 97.00 94 TRP A N 1
ATOM 704 C CA . TRP A 1 94 ? -11.840 3.790 18.759 1.00 97.00 94 TRP A CA 1
ATOM 705 C C . TRP A 1 94 ? -11.741 4.052 17.261 1.00 97.00 94 TRP A C 1
ATOM 707 O O . TRP A 1 94 ? -11.956 5.169 16.800 1.00 97.00 94 TRP A O 1
ATOM 717 N N . GLY A 1 95 ? -11.410 3.012 16.508 1.00 97.50 95 GLY A N 1
ATOM 718 C CA . GLY A 1 95 ? -11.408 3.034 15.055 1.00 97.50 95 GLY A CA 1
ATOM 719 C C . GLY A 1 95 ? -11.806 1.689 14.468 1.00 97.50 95 GLY A C 1
ATOM 720 O O . GLY A 1 95 ? -11.845 0.675 15.170 1.00 97.50 95 GLY A O 1
ATOM 721 N N . THR A 1 96 ? -12.118 1.694 13.179 1.00 98.50 96 THR A N 1
ATOM 722 C CA . THR A 1 96 ? -12.511 0.524 12.392 1.00 98.50 96 THR A CA 1
ATOM 723 C C . THR A 1 96 ? -11.457 0.260 11.328 1.00 98.50 96 THR A C 1
ATOM 725 O O . THR A 1 96 ? -11.062 1.156 10.584 1.00 98.50 96 THR A O 1
ATOM 728 N N . VAL A 1 97 ? -10.982 -0.978 11.254 1.00 98.56 97 VAL A N 1
ATOM 729 C CA . VAL A 1 97 ? -10.001 -1.404 10.256 1.00 98.56 97 VAL A CA 1
ATOM 730 C C . VAL A 1 97 ? -10.709 -1.626 8.916 1.00 98.56 97 VAL A C 1
ATOM 732 O O . VAL A 1 97 ? -11.634 -2.431 8.851 1.00 98.56 97 VAL A O 1
ATOM 735 N N . ARG A 1 98 ? -10.278 -0.944 7.845 1.00 98.56 98 ARG A N 1
ATOM 736 C CA . ARG A 1 98 ? -10.752 -1.185 6.468 1.00 98.56 98 ARG A CA 1
ATOM 737 C C . ARG A 1 98 ? -9.659 -1.789 5.607 1.00 98.56 98 ARG A C 1
ATOM 739 O O . ARG A 1 98 ? -8.639 -1.145 5.357 1.00 98.56 98 ARG A O 1
ATOM 746 N N . TYR A 1 99 ? -9.862 -3.008 5.132 1.00 98.38 99 TYR A N 1
ATOM 747 C CA . TYR A 1 99 ? -8.940 -3.696 4.241 1.00 98.38 99 TYR A CA 1
ATOM 748 C C . TYR A 1 99 ? -8.962 -3.098 2.829 1.00 98.38 99 TYR A C 1
ATOM 750 O O . TYR A 1 99 ? -10.009 -2.901 2.220 1.00 98.38 99 TYR A O 1
ATOM 758 N N . ARG A 1 100 ? -7.774 -2.824 2.286 1.00 97.94 100 ARG A N 1
ATOM 759 C CA . ARG A 1 100 ? -7.567 -2.190 0.973 1.00 97.94 100 ARG A CA 1
ATOM 760 C C . ARG A 1 100 ? -7.135 -3.167 -0.123 1.00 97.94 100 ARG A C 1
ATOM 762 O O . ARG A 1 100 ? -6.790 -2.736 -1.222 1.00 97.94 100 ARG A O 1
ATOM 769 N N . GLY A 1 101 ? -7.120 -4.467 0.164 1.00 96.12 101 GLY A N 1
ATOM 770 C CA . GLY A 1 101 ? -6.682 -5.494 -0.779 1.00 96.12 101 GLY A CA 1
ATOM 771 C C . GLY A 1 101 ? -5.198 -5.851 -0.674 1.00 96.12 101 GLY A C 1
ATOM 772 O O . GLY A 1 101 ? -4.371 -5.108 -0.143 1.00 96.12 101 GLY A O 1
ATOM 773 N N . ALA A 1 102 ? -4.841 -7.003 -1.245 1.00 95.62 102 ALA A N 1
ATOM 774 C CA . ALA A 1 102 ? -3.484 -7.546 -1.201 1.00 95.62 102 ALA A CA 1
ATOM 775 C C . ALA A 1 102 ? -2.457 -6.633 -1.891 1.00 95.62 102 ALA A C 1
ATOM 777 O O . ALA A 1 102 ? -1.289 -6.597 -1.520 1.00 95.62 102 ALA A O 1
ATOM 778 N N . LEU A 1 103 ? -2.863 -5.833 -2.879 1.00 94.62 103 LEU A N 1
ATOM 779 C CA . LEU A 1 103 ? -1.947 -4.921 -3.571 1.00 94.62 103 LEU A CA 1
ATOM 780 C C . LEU A 1 103 ? -1.550 -3.694 -2.732 1.00 94.62 103 LEU A C 1
ATOM 782 O O . LEU A 1 103 ? -0.590 -3.021 -3.091 1.00 94.62 103 LEU A O 1
ATOM 786 N N . ALA A 1 104 ? -2.207 -3.441 -1.594 1.00 94.50 104 ALA A N 1
ATOM 787 C CA . ALA A 1 104 ? -1.901 -2.317 -0.705 1.00 94.50 104 ALA A CA 1
ATOM 788 C C . ALA A 1 104 ? -0.709 -2.566 0.247 1.00 94.50 104 ALA A C 1
ATOM 790 O O . ALA A 1 104 ? -0.419 -1.747 1.118 1.00 94.50 104 ALA A O 1
ATOM 791 N N . ARG A 1 105 ? 0.007 -3.688 0.095 1.00 92.56 105 ARG A N 1
ATOM 792 C CA . ARG A 1 105 ? 1.219 -4.015 0.866 1.00 92.56 105 ARG A CA 1
ATOM 793 C C . ARG A 1 105 ? 2.226 -2.848 0.909 1.00 92.56 105 ARG A C 1
ATOM 795 O O . ARG A 1 105 ? 2.488 -2.240 -0.124 1.00 92.56 105 ARG A O 1
ATOM 802 N N . PRO A 1 106 ? 2.865 -2.578 2.064 1.00 92.56 106 PRO A N 1
ATOM 803 C CA . PRO A 1 106 ? 2.667 -3.238 3.360 1.00 92.56 106 PRO A CA 1
ATOM 804 C C . PRO A 1 106 ? 1.499 -2.653 4.182 1.00 92.56 106 PRO A C 1
ATOM 806 O O . PRO A 1 106 ? 1.170 -3.193 5.239 1.00 92.56 106 PRO A O 1
ATOM 809 N N . HIS A 1 107 ? 0.874 -1.570 3.712 1.00 96.62 107 HIS A N 1
ATOM 810 C CA . HIS A 1 107 ? -0.211 -0.853 4.385 1.00 96.62 107 HIS A CA 1
ATOM 811 C C . HIS A 1 107 ? -1.577 -1.382 3.938 1.00 96.62 107 HIS A C 1
ATOM 813 O O . HIS A 1 107 ? -2.339 -0.704 3.247 1.00 96.62 107 HIS A O 1
ATOM 819 N N . TYR A 1 108 ? -1.867 -2.623 4.327 1.00 97.06 108 TYR A N 1
ATOM 820 C CA . TYR A 1 108 ? -3.102 -3.328 3.981 1.00 97.06 108 TYR A CA 1
ATOM 821 C C . TYR A 1 108 ? -4.385 -2.594 4.365 1.00 97.06 108 TYR A C 1
ATOM 823 O O . TYR A 1 108 ? -5.433 -2.905 3.806 1.00 97.06 108 TYR A O 1
ATOM 831 N N . PHE A 1 109 ? -4.322 -1.664 5.317 1.00 98.44 109 PHE A N 1
ATOM 832 C CA . PHE A 1 109 ? -5.498 -1.063 5.924 1.00 98.44 109 PHE A CA 1
ATOM 833 C C . PHE A 1 109 ? -5.526 0.448 5.780 1.00 98.44 109 PHE A C 1
ATOM 835 O O . PHE A 1 109 ? -4.478 1.094 5.779 1.00 98.44 109 PHE A O 1
ATOM 842 N N . LEU A 1 110 ? -6.735 1.001 5.745 1.00 98.38 110 LEU A N 1
ATOM 843 C CA . LEU A 1 110 ? -7.026 2.351 6.207 1.00 98.38 110 LEU A CA 1
ATOM 844 C C . LEU A 1 110 ? -7.824 2.210 7.507 1.00 98.38 110 LEU A C 1
ATOM 846 O O . LEU A 1 110 ? -8.911 1.642 7.496 1.00 98.38 110 LEU A O 1
ATOM 850 N N . VAL A 1 111 ? -7.273 2.644 8.637 1.00 98.31 111 VAL A N 1
ATOM 851 C CA . VAL A 1 111 ? -8.012 2.636 9.906 1.00 98.31 111 VAL A CA 1
ATOM 852 C C . VAL A 1 111 ? -8.769 3.948 10.014 1.00 98.31 111 VAL A C 1
ATOM 854 O O . VAL A 1 111 ? -8.143 5.003 10.018 1.00 98.31 111 VAL A O 1
ATOM 857 N N . GLU A 1 112 ? -10.093 3.867 10.082 1.00 98.44 112 GLU A N 1
ATOM 858 C CA . GLU A 1 112 ? -11.005 5.004 10.230 1.00 98.44 112 GLU A CA 1
ATOM 859 C C . GLU A 1 112 ? -11.310 5.199 11.717 1.00 98.44 112 GLU A C 1
ATOM 861 O O . GLU A 1 112 ? -11.925 4.334 12.340 1.00 98.44 112 GLU A O 1
ATOM 866 N N . TRP A 1 113 ? -10.855 6.300 12.305 1.00 97.25 113 TRP A N 1
ATOM 867 C CA . TRP A 1 113 ? -11.066 6.624 13.714 1.00 97.25 113 TRP A CA 1
ATOM 868 C C . TRP A 1 113 ? -12.395 7.358 13.916 1.00 97.25 113 TRP A C 1
ATOM 870 O O . TRP A 1 113 ? -12.791 8.178 13.090 1.00 97.25 113 TRP A O 1
ATOM 880 N N . ASP A 1 114 ? -13.055 7.122 15.051 1.00 96.44 114 ASP A N 1
ATOM 881 C CA . ASP A 1 114 ? -14.359 7.715 15.391 1.00 96.44 114 ASP A CA 1
ATOM 882 C C . ASP A 1 114 ? -14.311 9.255 15.483 1.00 96.44 114 ASP A C 1
ATOM 884 O O . ASP A 1 114 ? -15.329 9.929 15.361 1.00 96.44 114 ASP A O 1
ATOM 888 N N . GLU A 1 115 ? -13.122 9.829 15.666 1.00 93.56 115 GLU A N 1
ATOM 889 C CA . GLU A 1 115 ? -12.884 11.280 15.635 1.00 93.56 115 GLU A CA 1
ATOM 890 C C . GLU A 1 115 ? -12.775 11.865 14.211 1.00 93.56 115 GLU A C 1
ATOM 892 O O . GLU A 1 115 ? -12.502 13.052 14.049 1.00 93.56 115 GLU A O 1
ATOM 897 N N . GLY A 1 116 ? -12.946 11.032 13.179 1.00 94.75 116 GLY A N 1
ATOM 898 C CA . GLY A 1 116 ? -12.948 11.415 11.766 1.00 94.75 116 GLY A CA 1
ATOM 899 C C . GLY A 1 116 ? -11.590 11.340 11.062 1.00 94.75 116 GLY A C 1
ATOM 900 O O . GLY A 1 116 ? -11.520 11.587 9.859 1.00 94.75 116 GLY A O 1
ATOM 901 N N . SER A 1 117 ? -10.508 10.998 11.769 1.00 95.56 117 SER A N 1
ATOM 902 C CA . SER A 1 117 ? -9.190 10.809 11.151 1.00 95.56 117 SER A CA 1
ATOM 903 C C . SER A 1 117 ? -9.063 9.425 10.504 1.00 95.56 117 SER A C 1
ATOM 905 O O . SER A 1 117 ? -9.712 8.470 10.926 1.00 95.56 117 SER A O 1
ATOM 907 N N . ALA A 1 118 ? -8.223 9.296 9.475 1.00 96.69 118 ALA A N 1
ATOM 908 C CA . ALA A 1 118 ? -7.963 8.017 8.822 1.00 96.69 118 ALA A CA 1
ATOM 909 C C . ALA A 1 118 ? -6.471 7.843 8.529 1.00 96.69 118 ALA A C 1
ATOM 911 O O . ALA A 1 118 ? -5.822 8.760 8.023 1.00 96.69 118 ALA A O 1
ATOM 912 N N . GLU A 1 119 ? -5.920 6.669 8.837 1.00 97.00 119 GLU A N 1
ATOM 913 C CA . GLU A 1 119 ? -4.475 6.424 8.758 1.00 97.00 119 GLU A CA 1
ATOM 914 C C . GLU A 1 119 ? -4.157 5.071 8.097 1.00 97.00 119 GLU A C 1
ATOM 916 O O . GLU A 1 119 ? -4.768 4.053 8.442 1.00 97.00 119 GLU A O 1
ATOM 921 N N . PRO A 1 120 ? -3.198 5.013 7.150 1.00 98.00 120 PRO A N 1
ATOM 922 C CA . PRO A 1 120 ? -2.779 3.754 6.556 1.00 98.00 120 PRO A CA 1
ATOM 923 C C . PRO A 1 120 ? -1.977 2.918 7.559 1.00 98.00 120 PRO A C 1
ATOM 925 O O . PRO A 1 120 ? -1.028 3.403 8.173 1.00 98.00 120 PRO A O 1
ATOM 928 N N . MET A 1 121 ? -2.312 1.636 7.692 1.00 97.44 121 MET A N 1
ATOM 929 C CA . MET A 1 121 ? -1.651 0.733 8.638 1.00 97.44 121 MET A CA 1
ATOM 930 C C . MET A 1 121 ? -1.351 -0.635 8.029 1.00 97.44 121 MET A C 1
ATOM 932 O O . MET A 1 121 ? -2.038 -1.117 7.131 1.00 97.44 121 MET A O 1
ATOM 936 N N . GLY A 1 122 ? -0.299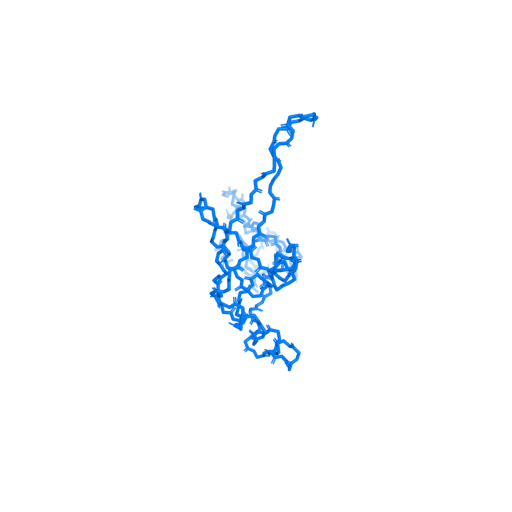 -1.275 8.539 1.00 97.44 122 GLY A N 1
ATOM 937 C CA . GLY A 1 122 ? 0.006 -2.680 8.272 1.00 97.44 122 GLY A CA 1
ATOM 938 C C . GLY A 1 122 ? -0.489 -3.604 9.388 1.00 97.44 122 GLY A C 1
ATOM 939 O O . GLY A 1 122 ? -0.887 -3.149 10.462 1.00 97.44 122 GLY A O 1
ATOM 940 N N . ILE A 1 123 ? -0.385 -4.916 9.158 1.00 96.88 123 ILE A N 1
ATOM 941 C CA . ILE A 1 123 ? -0.814 -5.973 10.098 1.00 96.88 123 ILE A CA 1
ATOM 942 C C . ILE A 1 123 ? -0.212 -5.777 11.494 1.00 96.88 123 ILE A C 1
ATOM 944 O O . ILE A 1 123 ? -0.934 -5.806 12.484 1.00 96.88 123 ILE A O 1
ATOM 948 N N . THR A 1 124 ? 1.094 -5.518 11.593 1.00 97.00 124 THR A N 1
ATOM 949 C CA . THR A 1 124 ? 1.773 -5.353 12.889 1.00 97.00 124 THR A CA 1
ATOM 950 C C . THR A 1 124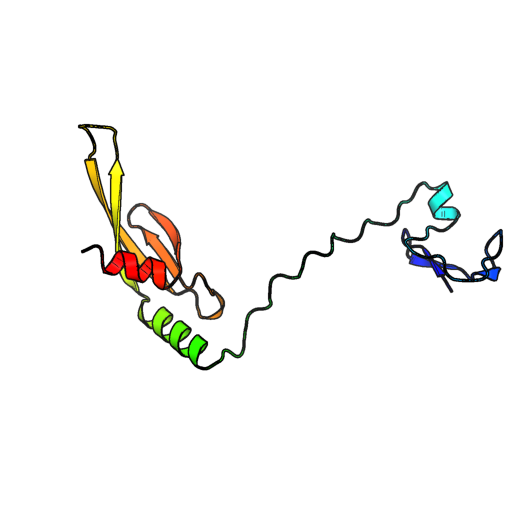 ? 1.219 -4.180 13.701 1.00 97.00 124 THR A C 1
ATOM 952 O O . THR A 1 124 ? 1.089 -4.286 14.919 1.00 97.00 124 THR A O 1
ATOM 955 N N . ALA A 1 125 ? 0.888 -3.067 13.040 1.00 96.50 125 ALA A N 1
ATOM 956 C CA . ALA A 1 125 ? 0.335 -1.890 13.705 1.00 96.50 125 ALA A CA 1
ATOM 957 C C . ALA A 1 125 ? -1.085 -2.165 14.219 1.00 96.50 125 ALA A C 1
ATOM 959 O O . ALA A 1 125 ? -1.362 -1.910 15.389 1.00 96.50 125 ALA A O 1
ATOM 960 N N . VAL A 1 126 ? -1.941 -2.772 13.387 1.00 97.12 126 VAL A N 1
ATOM 961 C CA . VAL A 1 126 ? -3.304 -3.170 13.777 1.00 97.12 126 VAL A CA 1
ATOM 962 C C . VAL A 1 126 ? -3.281 -4.175 14.930 1.00 97.12 126 VAL A C 1
ATOM 964 O O . VAL A 1 126 ? -3.944 -3.959 15.940 1.00 97.12 126 VAL A O 1
ATOM 967 N N . ASN A 1 127 ? -2.452 -5.220 14.846 1.00 96.31 127 ASN A N 1
ATOM 968 C CA . ASN A 1 127 ? -2.327 -6.219 15.911 1.00 96.31 127 ASN A CA 1
ATOM 969 C C . ASN A 1 127 ? -1.897 -5.600 17.242 1.00 96.31 127 ASN A C 1
ATOM 971 O O . ASN A 1 127 ? -2.396 -5.994 18.291 1.00 96.31 127 ASN A O 1
ATOM 975 N N . ARG A 1 128 ? -0.999 -4.607 17.219 1.00 96.19 128 ARG A N 1
ATOM 976 C CA . ARG A 1 128 ? -0.614 -3.895 18.441 1.00 96.19 128 ARG A CA 1
ATOM 977 C C . ARG A 1 128 ? -1.821 -3.215 19.082 1.00 96.19 128 ARG A C 1
ATOM 979 O O . ARG A 1 128 ? -1.996 -3.349 20.287 1.00 96.19 128 ARG A O 1
ATOM 986 N N . LEU A 1 129 ? -2.653 -2.543 18.285 1.00 95.44 129 LEU A N 1
ATOM 987 C CA . LEU A 1 129 ? -3.840 -1.843 18.777 1.00 95.44 129 LEU A CA 1
ATOM 988 C C . LEU A 1 129 ? -4.886 -2.795 19.380 1.00 95.44 129 LEU A C 1
ATOM 990 O O . LEU A 1 129 ? -5.541 -2.425 20.353 1.00 95.44 129 LEU A O 1
ATOM 994 N N . LEU A 1 130 ? -5.007 -4.018 18.850 1.00 92.88 130 LEU A N 1
ATOM 995 C CA . LEU A 1 130 ? -5.889 -5.060 19.396 1.00 92.88 130 LEU A CA 1
ATOM 996 C C . LEU A 1 130 ? -5.453 -5.557 20.779 1.00 92.88 130 LEU A C 1
ATOM 998 O O . LEU A 1 130 ? -6.300 -5.885 21.604 1.00 92.88 130 LEU A O 1
ATOM 1002 N N . VAL A 1 131 ? -4.143 -5.610 21.038 1.00 87.06 131 VAL A N 1
ATOM 1003 C CA . VAL A 1 131 ? -3.585 -6.159 22.288 1.00 87.06 131 VAL A CA 1
ATOM 1004 C C . VAL A 1 131 ? -3.498 -5.114 23.404 1.00 87.06 131 VAL A C 1
ATOM 1006 O O . VAL A 1 131 ? -3.441 -5.486 24.570 1.00 87.06 131 VAL A O 1
ATOM 1009 N N . THR A 1 132 ? -3.539 -3.812 23.100 1.00 73.19 132 THR A N 1
ATOM 1010 C CA . THR A 1 132 ? -3.532 -2.706 24.091 1.00 73.19 132 THR A CA 1
ATOM 1011 C C . THR A 1 132 ? -4.821 -2.575 24.941 1.00 73.19 132 THR A C 1
ATOM 1013 O O . THR A 1 132 ? -5.253 -1.469 25.270 1.00 73.19 132 THR A O 1
ATOM 1016 N N . GLY A 1 133 ? -5.437 -3.712 25.287 1.00 54.38 133 GLY A N 1
ATOM 1017 C CA . GLY A 1 133 ? -6.607 -3.918 26.148 1.00 54.38 133 GLY A CA 1
ATOM 1018 C C . GLY A 1 133 ? -6.461 -3.359 27.551 1.00 54.38 133 GLY A C 1
ATOM 1019 O O . GLY A 1 133 ? -5.565 -3.835 28.270 1.00 54.38 133 GLY A O 1
#

Secondary structure (DSSP, 8-state):
-EE-TTT--EE-GGGSSSPPSSPPSS----HHHHHTTPPPP-----PPPPPPP-SS--HHHHHHHHHHHTTTT-EEEEEEEESSGGG-EEEEEEEEEEE--GGGTT--EEEEETTS-EEEE-HHHHHHHHH--

Organism: NCBI:txid330485

Radius of gyration: 28.78 Å; chains: 1; bounding box: 50×47×79 Å

Foldseek 3Di:
DDAQLQPRDDDQQVPDVVRHPDHDPDHDHDPVCVVVVGDRPPPPPPDPPDPDQPPPDDPVLVVQQVVLVVQAQPKFKDWDWDDDDPPTDIDIKIWGWHAPGSSLPQQRTWTQIPVGDTDGHGPVVRVVRVPPD